Protein AF-A0A967YKE0-F1 (afdb_monomer_lite)

Radius of gyration: 14.65 Å; chains: 1; bounding box: 33×32×42 Å

Foldseek 3Di:
DPDDDDDDDVPAAADEWEKEWDPPDDDPPVQLPDFDKIKMKTDFDPVDQPVQWPQQFKWKDWPQAPDTWRWDDDKDWADPPPDPHIMIITITGGHSDPRPPPTFKMKMWGAGNVGHIYIYMYTDDPPD

Structure (mmCIF, N/CA/C/O backbone):
data_AF-A0A967YKE0-F1
#
_entry.id   AF-A0A967YKE0-F1
#
loop_
_atom_site.group_PDB
_atom_site.id
_atom_site.type_symbol
_atom_site.label_atom_id
_atom_site.label_alt_id
_atom_site.label_comp_id
_atom_site.label_asym_id
_atom_site.label_entity_id
_atom_site.label_seq_id
_atom_site.pdbx_PDB_ins_code
_atom_site.Cartn_x
_atom_site.Cartn_y
_atom_site.Cartn_z
_atom_site.occupancy
_atom_site.B_iso_or_equiv
_atom_site.auth_seq_id
_atom_site.auth_comp_id
_atom_site.auth_asym_id
_atom_site.auth_atom_id
_atom_site.pdbx_PDB_model_num
ATOM 1 N N . LEU A 1 1 ? 18.971 1.627 6.854 1.00 49.00 1 LEU A N 1
ATOM 2 C CA . LEU A 1 1 ? 17.858 2.600 6.858 1.00 49.00 1 LEU A CA 1
ATOM 3 C C . LEU A 1 1 ? 17.794 3.202 8.257 1.00 49.00 1 LEU A C 1
ATOM 5 O O . LEU A 1 1 ? 17.029 2.728 9.081 1.00 49.00 1 LEU A O 1
ATOM 9 N N . GLU A 1 2 ? 18.670 4.158 8.567 1.00 40.09 2 GLU A N 1
ATOM 10 C CA . GLU A 1 2 ? 18.538 4.954 9.795 1.00 40.09 2 GLU A CA 1
ATOM 11 C C . GLU A 1 2 ? 17.724 6.213 9.471 1.00 40.09 2 GLU A C 1
ATOM 13 O O . GLU A 1 2 ? 18.006 6.879 8.477 1.00 40.09 2 GLU A O 1
ATOM 18 N N . GLY A 1 3 ? 16.721 6.523 10.300 1.00 55.09 3 GLY A N 1
ATOM 19 C CA . GLY A 1 3 ? 16.153 7.873 10.397 1.00 55.09 3 GLY A CA 1
ATOM 20 C C . GLY A 1 3 ? 15.044 8.277 9.416 1.00 55.09 3 GLY A C 1
ATOM 21 O O . GLY A 1 3 ? 14.983 9.451 9.064 1.00 55.09 3 GLY A O 1
ATOM 22 N N . ILE A 1 4 ? 14.151 7.376 8.982 1.00 58.25 4 ILE A N 1
ATOM 23 C CA . ILE A 1 4 ? 12.888 7.814 8.352 1.00 58.25 4 ILE A CA 1
ATOM 24 C C . ILE A 1 4 ? 11.855 8.030 9.460 1.00 58.25 4 ILE A C 1
ATOM 26 O O . ILE A 1 4 ? 11.318 7.072 10.017 1.00 58.25 4 ILE A O 1
ATOM 30 N N . GLU A 1 5 ? 11.603 9.293 9.797 1.00 60.09 5 GLU A N 1
ATOM 31 C CA . GLU A 1 5 ? 10.554 9.673 10.740 1.00 60.09 5 GLU A CA 1
ATOM 32 C C . GLU A 1 5 ? 9.194 9.733 10.040 1.00 60.09 5 GLU A C 1
ATOM 34 O O . GLU A 1 5 ? 9.030 10.350 8.986 1.00 60.09 5 GLU A O 1
ATOM 39 N N . PHE A 1 6 ? 8.195 9.104 10.653 1.00 63.06 6 PHE A N 1
ATOM 40 C CA . PHE A 1 6 ? 6.814 9.152 10.196 1.00 63.06 6 PHE A CA 1
ATOM 41 C C . PHE A 1 6 ? 5.992 9.969 11.197 1.00 63.06 6 PHE A C 1
ATOM 43 O O . PHE A 1 6 ? 5.640 9.434 12.250 1.00 63.06 6 PHE A O 1
ATOM 50 N N . PRO A 1 7 ? 5.671 11.244 10.914 1.00 64.62 7 PRO A N 1
ATOM 51 C CA . PRO A 1 7 ? 4.844 12.026 11.821 1.00 64.62 7 PRO A CA 1
ATOM 52 C C . PRO A 1 7 ? 3.435 11.418 11.879 1.00 64.62 7 PRO A C 1
ATOM 54 O O . PRO A 1 7 ? 2.777 11.263 10.850 1.00 64.62 7 PRO A O 1
ATOM 57 N N . ILE A 1 8 ? 2.999 11.051 13.085 1.00 70.19 8 ILE A N 1
ATOM 58 C CA . ILE A 1 8 ? 1.630 10.624 13.403 1.00 70.19 8 ILE A CA 1
ATOM 59 C C . ILE A 1 8 ? 1.026 11.740 14.250 1.00 70.19 8 ILE A C 1
ATOM 61 O O . ILE A 1 8 ? 1.608 12.113 15.274 1.00 70.19 8 ILE A O 1
ATOM 65 N N . LEU A 1 9 ? -0.100 12.314 13.825 1.00 74.50 9 LEU A N 1
ATOM 66 C CA . LEU A 1 9 ? -0.719 13.399 14.582 1.00 74.50 9 LEU A CA 1
ATOM 67 C C . LEU A 1 9 ? -1.399 12.860 15.853 1.00 74.50 9 LEU A C 1
ATOM 69 O O . LEU A 1 9 ? -1.840 11.708 15.885 1.00 74.50 9 LEU A O 1
ATOM 73 N N . PRO A 1 10 ? -1.530 13.678 16.913 1.00 73.88 10 PRO A N 1
ATOM 74 C CA . PRO A 1 10 ? -2.279 13.289 18.103 1.00 73.88 10 PRO A CA 1
ATOM 75 C C . PRO A 1 10 ? -3.701 12.825 17.753 1.00 73.88 10 PRO A C 1
ATOM 77 O O . PRO A 1 10 ? -4.466 13.564 17.137 1.00 73.88 10 PRO A O 1
ATOM 80 N N . GLY A 1 11 ? -4.050 11.602 18.162 1.00 76.44 11 GLY A N 1
ATOM 81 C CA . GLY A 1 11 ? -5.348 10.980 17.878 1.00 76.44 11 GLY A CA 1
ATOM 82 C C . GLY A 1 11 ? -5.398 10.133 16.600 1.00 76.44 11 GLY A C 1
ATOM 83 O O . GLY A 1 11 ? -6.394 9.447 16.381 1.00 76.44 11 GLY A O 1
ATOM 84 N N . GLU A 1 12 ? -4.343 10.120 15.782 1.00 78.81 12 GLU A N 1
ATOM 85 C CA . GLU A 1 12 ? -4.247 9.210 14.639 1.00 78.81 12 GLU A CA 1
ATOM 86 C C . GLU A 1 12 ? -3.729 7.832 15.067 1.00 78.81 12 GLU A C 1
ATOM 88 O O . GLU A 1 12 ? -2.785 7.704 15.846 1.00 78.81 12 GLU A O 1
ATOM 93 N N . THR A 1 13 ? -4.341 6.780 14.519 1.00 83.94 13 THR A N 1
ATOM 94 C CA . THR A 1 13 ? -3.817 5.413 14.617 1.00 83.94 13 THR A CA 1
ATOM 95 C C . THR A 1 13 ? -3.068 5.092 13.332 1.00 83.94 13 THR A C 1
ATOM 97 O O . THR A 1 13 ? -3.587 5.335 12.240 1.00 83.94 13 THR A O 1
ATOM 100 N N . ALA A 1 14 ? -1.864 4.537 13.454 1.00 85.62 14 ALA A N 1
ATOM 101 C CA . ALA A 1 14 ? -1.066 4.087 12.322 1.00 85.62 14 ALA A CA 1
ATOM 102 C C . ALA A 1 14 ? -0.721 2.600 12.451 1.00 85.62 14 ALA A C 1
ATOM 104 O O . ALA A 1 14 ? -0.493 2.099 13.554 1.00 85.62 14 ALA A O 1
ATOM 105 N N . ARG A 1 15 ? -0.657 1.903 11.316 1.00 87.38 15 ARG A N 1
ATOM 106 C CA . ARG A 1 15 ? -0.186 0.521 11.203 1.00 87.38 15 ARG A CA 1
ATOM 107 C C . ARG A 1 15 ? 0.928 0.435 10.171 1.00 87.38 15 ARG A C 1
ATOM 109 O O . ARG A 1 15 ? 0.809 0.974 9.071 1.00 87.38 15 ARG A O 1
ATOM 116 N N . PHE A 1 16 ? 1.996 -0.268 10.529 1.00 89.00 16 PHE A N 1
ATOM 117 C CA . PHE A 1 16 ? 3.024 -0.652 9.572 1.00 89.00 16 PHE A CA 1
ATOM 118 C C . PHE A 1 16 ? 2.582 -1.919 8.846 1.00 89.00 16 PHE A C 1
ATOM 120 O O . PHE A 1 16 ? 2.091 -2.851 9.482 1.00 89.00 16 PHE A O 1
ATOM 127 N N . ILE A 1 17 ? 2.722 -1.922 7.526 1.00 88.81 17 ILE A N 1
ATOM 128 C CA . ILE A 1 17 ? 2.313 -3.020 6.652 1.00 88.81 17 ILE A CA 1
ATOM 129 C C . ILE A 1 17 ? 3.519 -3.567 5.898 1.00 88.81 17 ILE A C 1
ATOM 131 O O . ILE A 1 17 ? 4.454 -2.829 5.575 1.00 88.81 17 ILE A O 1
ATOM 135 N N . GLU A 1 18 ? 3.480 -4.863 5.612 1.00 88.12 18 GLU A N 1
ATOM 136 C CA . GLU A 1 18 ? 4.458 -5.495 4.741 1.00 88.12 18 GLU A CA 1
ATOM 137 C C . GLU A 1 18 ? 4.059 -5.271 3.282 1.00 88.12 18 GLU A C 1
ATOM 139 O O . GLU A 1 18 ? 2.886 -5.353 2.905 1.00 88.12 18 GLU A O 1
ATOM 144 N N . MET A 1 19 ? 5.044 -4.945 2.456 1.00 85.38 19 MET A N 1
ATOM 145 C CA . MET A 1 19 ? 4.841 -4.713 1.036 1.00 85.38 19 MET A CA 1
ATOM 146 C C . MET A 1 19 ? 6.081 -5.110 0.252 1.00 85.38 19 MET A C 1
ATOM 148 O O . MET A 1 19 ? 7.194 -5.082 0.777 1.00 85.38 19 MET A O 1
ATOM 152 N N . ASN A 1 20 ? 5.888 -5.403 -1.027 1.00 83.56 20 ASN A N 1
ATOM 153 C CA . ASN A 1 20 ? 6.979 -5.611 -1.960 1.00 83.56 20 ASN A CA 1
ATOM 154 C C . ASN A 1 20 ? 6.709 -4.881 -3.273 1.00 83.56 20 ASN A C 1
ATOM 156 O O . ASN A 1 20 ? 5.585 -4.862 -3.775 1.00 83.56 20 ASN A O 1
ATOM 160 N N . ILE A 1 21 ? 7.746 -4.300 -3.860 1.00 75.94 21 ILE A N 1
ATOM 161 C CA . ILE A 1 21 ? 7.664 -3.759 -5.215 1.00 75.94 21 ILE A CA 1
ATOM 162 C C . ILE A 1 21 ? 7.906 -4.923 -6.168 1.00 75.94 21 ILE A C 1
ATOM 164 O O . ILE A 1 21 ? 8.968 -5.535 -6.148 1.00 75.94 21 ILE A O 1
ATOM 168 N N . ILE A 1 22 ? 6.915 -5.238 -6.997 1.00 71.38 22 ILE A N 1
ATOM 169 C CA . ILE A 1 22 ? 7.015 -6.295 -8.000 1.00 71.38 22 ILE A CA 1
ATOM 170 C C . ILE A 1 22 ? 7.581 -5.663 -9.277 1.00 71.38 22 ILE A C 1
ATOM 172 O O . ILE A 1 22 ? 6.887 -4.853 -9.903 1.00 71.38 22 ILE A O 1
ATOM 176 N N . PRO A 1 23 ? 8.804 -6.025 -9.712 1.00 57.41 23 PRO A N 1
ATOM 177 C CA . PRO A 1 23 ? 9.288 -5.635 -11.028 1.00 57.41 23 PRO A CA 1
ATOM 178 C C . PRO A 1 23 ? 8.335 -6.200 -12.081 1.00 57.41 23 PRO A C 1
ATOM 180 O O . PRO A 1 23 ? 7.947 -7.368 -12.007 1.00 57.41 23 PRO A O 1
ATOM 183 N N . SER A 1 24 ? 7.952 -5.400 -13.071 1.00 48.97 24 SER A N 1
ATOM 184 C CA . SER A 1 24 ? 7.100 -5.834 -14.181 1.00 48.97 24 SER A CA 1
ATOM 185 C C . SER A 1 24 ? 7.859 -6.757 -15.156 1.00 48.97 24 SER A C 1
ATOM 187 O O . SER A 1 24 ? 8.026 -6.446 -16.325 1.00 48.97 24 SER A O 1
ATOM 189 N N . GLY A 1 25 ? 8.321 -7.921 -14.682 1.00 38.97 25 GLY A N 1
ATOM 190 C CA . GLY A 1 25 ? 8.989 -8.966 -15.467 1.00 38.97 25 GLY A CA 1
ATOM 191 C C . GLY A 1 25 ? 10.503 -9.086 -15.236 1.00 38.97 25 GLY A C 1
ATOM 192 O O . GLY A 1 25 ? 11.183 -8.129 -14.873 1.00 38.97 25 GLY A O 1
ATOM 193 N N . LEU A 1 26 ? 11.046 -10.292 -15.453 1.00 33.66 26 LEU A N 1
ATOM 194 C CA . LEU A 1 26 ? 12.492 -10.503 -15.591 1.00 33.66 26 LEU A CA 1
ATOM 195 C C . LEU A 1 26 ? 12.980 -9.690 -16.803 1.00 33.66 26 LEU A C 1
ATOM 197 O O . LEU A 1 26 ? 12.460 -9.876 -17.899 1.00 33.66 26 LEU A O 1
ATOM 201 N N . ASN A 1 27 ? 13.984 -8.830 -16.616 1.00 35.69 27 ASN A N 1
ATOM 202 C CA . ASN A 1 27 ? 14.538 -7.901 -17.617 1.00 35.69 27 ASN A CA 1
ATOM 203 C C . ASN A 1 27 ? 13.714 -6.636 -17.908 1.00 35.69 27 ASN A C 1
ATOM 2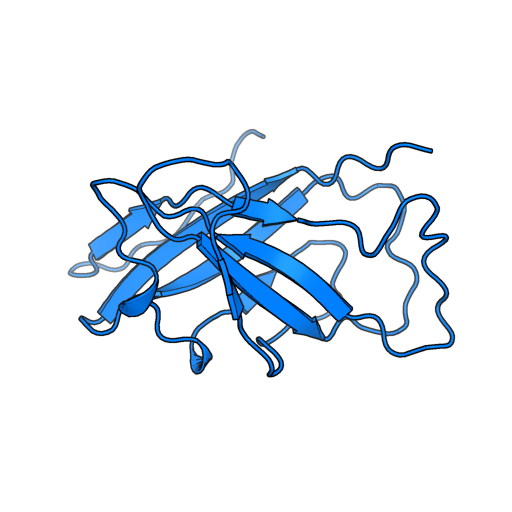05 O O . ASN A 1 27 ? 13.618 -6.206 -19.060 1.00 35.69 27 ASN A O 1
ATOM 209 N N . VAL A 1 28 ? 13.184 -5.965 -16.881 1.00 39.53 28 VAL A N 1
ATOM 210 C CA . VAL A 1 28 ? 12.798 -4.555 -17.043 1.00 39.53 28 VAL A CA 1
ATOM 211 C C . VAL A 1 28 ? 14.066 -3.704 -17.095 1.00 39.53 28 VAL A C 1
ATOM 213 O O . VAL A 1 28 ? 14.495 -3.109 -16.111 1.00 39.53 28 VAL A O 1
ATOM 216 N N . VAL A 1 29 ? 14.652 -3.592 -18.288 1.00 37.00 29 VAL A N 1
ATOM 217 C CA . VAL A 1 29 ? 15.244 -2.309 -18.669 1.00 37.00 29 VAL A CA 1
ATOM 218 C C . VAL A 1 29 ? 14.082 -1.327 -18.595 1.00 37.00 29 VAL A C 1
ATOM 220 O O . VAL A 1 29 ? 13.151 -1.426 -19.394 1.00 37.00 29 VAL A O 1
ATOM 223 N N . LEU A 1 30 ? 14.084 -0.452 -17.589 1.00 42.88 30 LEU A N 1
ATOM 224 C CA . LEU A 1 30 ? 13.082 0.599 -17.419 1.00 42.88 30 LEU A CA 1
ATOM 225 C C . LEU A 1 30 ? 13.055 1.430 -18.702 1.00 42.88 30 LEU A C 1
ATOM 227 O O . LEU A 1 30 ? 13.915 2.281 -18.915 1.00 42.88 30 LEU A O 1
ATOM 231 N N . ASN A 1 31 ? 12.126 1.114 -19.600 1.00 36.91 31 ASN A N 1
ATOM 232 C CA . ASN A 1 31 ? 12.043 1.736 -20.907 1.00 36.91 31 ASN A CA 1
ATOM 233 C C . ASN A 1 31 ? 11.281 3.062 -20.746 1.00 36.91 31 ASN A C 1
ATOM 235 O O . ASN A 1 31 ? 10.074 3.036 -20.508 1.00 36.91 31 ASN A O 1
ATOM 239 N N . PRO A 1 32 ? 11.938 4.227 -20.886 1.00 41.72 32 PRO A N 1
ATOM 240 C CA . PRO A 1 32 ? 11.326 5.531 -20.616 1.00 41.72 32 PRO A CA 1
ATOM 241 C C . PRO A 1 32 ? 10.234 5.938 -21.628 1.00 41.72 32 PRO A C 1
ATOM 243 O O . PRO A 1 32 ? 9.648 7.016 -21.508 1.00 41.72 32 PRO A O 1
ATOM 246 N N . ILE A 1 33 ? 9.961 5.115 -22.649 1.00 39.69 33 ILE A N 1
ATOM 247 C CA . ILE A 1 33 ? 9.102 5.462 -23.791 1.00 39.69 33 ILE A CA 1
ATOM 248 C C . ILE A 1 33 ? 7.628 5.075 -23.557 1.00 39.69 33 ILE A C 1
ATOM 250 O O . ILE A 1 33 ? 6.728 5.784 -24.013 1.00 39.69 33 ILE A O 1
ATOM 254 N N . THR A 1 34 ? 7.353 4.018 -22.793 1.00 42.28 34 THR A N 1
ATOM 255 C CA . THR A 1 34 ? 5.995 3.609 -22.394 1.00 42.28 34 THR A CA 1
ATOM 256 C C . THR A 1 34 ? 5.745 4.081 -20.968 1.00 42.28 34 THR A C 1
ATOM 258 O O . THR A 1 34 ? 6.605 3.871 -20.121 1.00 42.28 34 THR A O 1
ATOM 261 N N . GLY A 1 35 ? 4.619 4.756 -20.697 1.00 52.66 35 GLY A N 1
ATOM 262 C CA . GLY A 1 35 ? 4.274 5.208 -19.340 1.00 52.66 35 GLY A CA 1
ATOM 263 C C . GLY A 1 35 ? 4.524 4.087 -18.333 1.00 52.66 35 GLY A C 1
ATOM 264 O O . GLY A 1 35 ? 4.025 2.980 -18.517 1.00 52.66 35 GLY A O 1
ATOM 265 N N . MET A 1 36 ? 5.407 4.333 -17.368 1.00 63.31 36 MET A N 1
ATOM 266 C CA . MET A 1 36 ? 5.881 3.280 -16.479 1.00 63.31 36 MET A CA 1
ATOM 267 C C . MET A 1 36 ? 4.834 3.096 -15.387 1.00 63.31 36 MET A C 1
ATOM 269 O O . MET A 1 36 ? 4.512 4.066 -14.712 1.00 63.31 36 MET A O 1
ATOM 273 N N . SER A 1 37 ? 4.297 1.893 -15.202 1.00 68.62 37 SER A N 1
ATOM 274 C CA . SER A 1 37 ? 3.578 1.548 -13.977 1.00 68.62 37 SER A CA 1
ATOM 275 C C . SER A 1 37 ? 4.501 0.761 -13.047 1.00 68.62 37 SER A C 1
ATOM 277 O O . SER A 1 37 ? 5.304 -0.066 -13.485 1.00 68.62 37 SER A O 1
ATOM 279 N N . VAL A 1 38 ? 4.432 1.058 -11.752 1.00 74.62 38 VAL A N 1
ATOM 280 C CA . VAL A 1 38 ? 5.111 0.308 -10.693 1.00 74.62 38 VAL A CA 1
ATOM 281 C C . VAL A 1 38 ? 4.065 -0.554 -10.012 1.00 74.62 38 VAL A C 1
ATOM 283 O O . VAL A 1 38 ? 3.115 -0.033 -9.434 1.00 74.62 38 VAL A O 1
ATOM 286 N N . SER A 1 39 ? 4.233 -1.871 -10.081 1.00 79.38 39 SER A N 1
ATOM 287 C CA . SER A 1 39 ? 3.360 -2.799 -9.371 1.00 79.38 39 SER A CA 1
ATOM 288 C C . SER A 1 39 ? 3.862 -2.982 -7.941 1.00 79.38 39 SER A C 1
ATOM 290 O O . SER A 1 39 ? 5.038 -3.254 -7.713 1.00 79.38 39 SER A O 1
ATOM 292 N N . VAL A 1 40 ? 2.961 -2.889 -6.972 1.00 82.81 40 VAL A N 1
ATOM 293 C CA . VAL A 1 40 ? 3.240 -3.098 -5.550 1.00 82.81 40 VAL A CA 1
ATOM 294 C C . VAL A 1 40 ? 2.299 -4.167 -5.013 1.00 82.81 40 VAL A C 1
ATOM 296 O O . VAL A 1 40 ? 1.093 -4.099 -5.236 1.00 82.81 40 VAL A O 1
ATOM 299 N N . ALA A 1 41 ? 2.859 -5.145 -4.313 1.00 88.50 41 ALA A N 1
ATOM 300 C CA . ALA A 1 41 ? 2.135 -6.071 -3.459 1.00 88.50 41 ALA A CA 1
ATOM 301 C C . ALA A 1 41 ? 2.054 -5.506 -2.043 1.00 88.50 41 ALA A C 1
ATOM 303 O O . ALA A 1 41 ? 3.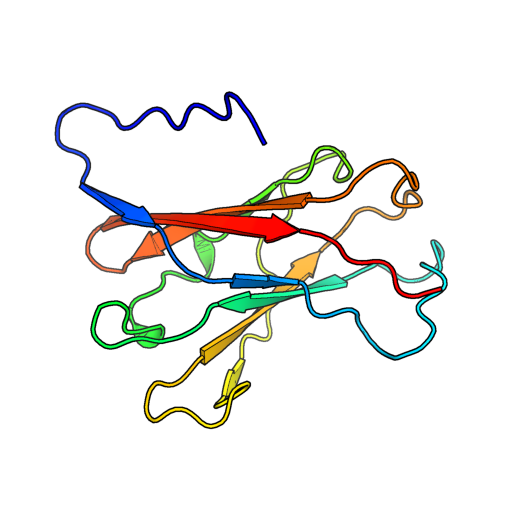074 -5.104 -1.487 1.00 88.50 41 ALA A O 1
ATOM 304 N N . ILE A 1 42 ? 0.863 -5.502 -1.461 1.00 91.44 42 ILE A N 1
ATOM 305 C CA . ILE A 1 42 ? 0.617 -5.270 -0.040 1.00 91.44 42 ILE A CA 1
ATOM 306 C C . ILE A 1 42 ? 0.159 -6.604 0.529 1.00 91.44 42 ILE A C 1
ATOM 308 O O . ILE A 1 42 ? -0.870 -7.119 0.085 1.00 91.44 42 ILE A O 1
ATOM 312 N N . PHE A 1 43 ? 0.921 -7.159 1.468 1.00 90.69 43 PHE A N 1
ATOM 313 C CA . PHE A 1 43 ? 0.644 -8.502 1.961 1.00 90.69 43 PHE A CA 1
ATOM 314 C C . PHE A 1 43 ? -0.446 -8.491 3.025 1.00 90.69 43 PHE A C 1
ATOM 316 O O . PHE A 1 43 ? -0.399 -7.697 3.973 1.00 90.69 43 PHE A O 1
ATOM 323 N N . GLY A 1 44 ? -1.431 -9.368 2.858 1.00 91.69 44 GLY A N 1
ATOM 324 C CA . GLY A 1 44 ? -2.435 -9.623 3.879 1.00 91.69 44 GLY A CA 1
ATOM 325 C C . GLY A 1 44 ? -1.809 -10.245 5.120 1.00 91.69 44 GLY A C 1
ATOM 326 O O . GLY A 1 44 ? -0.729 -10.823 5.087 1.00 91.69 44 GLY A O 1
ATOM 327 N N . SER A 1 45 ? -2.475 -10.114 6.265 1.00 92.94 45 SER A N 1
ATOM 328 C CA . SER A 1 45 ? -2.056 -10.830 7.472 1.00 92.94 45 SER A CA 1
ATOM 329 C C . SER A 1 45 ? -3.209 -10.986 8.455 1.00 92.94 45 SER A C 1
ATOM 331 O O . SER A 1 45 ? -4.267 -10.372 8.307 1.00 92.94 45 SER A O 1
ATOM 333 N N . ALA A 1 46 ? -2.964 -11.702 9.555 1.00 92.06 46 ALA A N 1
ATOM 334 C CA . ALA A 1 46 ? -3.865 -11.744 10.711 1.00 92.06 46 ALA A CA 1
ATOM 335 C C . ALA A 1 46 ? -4.242 -10.351 11.262 1.00 92.06 46 ALA A C 1
ATOM 337 O O . ALA A 1 46 ? -5.201 -10.221 12.023 1.00 92.06 46 ALA A O 1
ATOM 338 N N . HIS A 1 47 ? -3.476 -9.311 10.918 1.00 89.88 47 HIS A N 1
ATOM 339 C CA . HIS A 1 47 ? -3.636 -7.948 11.421 1.00 89.88 47 HIS A CA 1
ATOM 340 C C . HIS A 1 47 ? -3.969 -6.923 10.325 1.00 89.88 47 HIS A C 1
ATOM 342 O O . HIS A 1 47 ? -4.185 -5.744 10.638 1.00 89.88 47 HIS A O 1
ATOM 348 N N . LEU A 1 48 ? -4.041 -7.361 9.063 1.00 93.12 48 LEU A N 1
ATOM 349 C CA . LEU A 1 48 ? -4.378 -6.538 7.908 1.00 93.12 48 LEU A CA 1
ATOM 350 C C . LEU A 1 48 ? -5.288 -7.316 6.951 1.00 93.12 48 LEU A C 1
ATOM 352 O O . LEU A 1 48 ? -4.831 -8.182 6.210 1.00 93.12 48 LEU A O 1
ATOM 356 N N . ASP A 1 49 ? -6.566 -6.944 6.932 1.00 93.75 49 ASP A N 1
ATOM 357 C CA . ASP A 1 49 ? -7.479 -7.306 5.850 1.00 93.75 49 ASP A CA 1
ATOM 358 C C . ASP A 1 49 ? -7.325 -6.283 4.719 1.00 93.75 49 ASP A C 1
ATOM 360 O O . ASP A 1 49 ? -7.718 -5.120 4.858 1.00 93.75 49 ASP A O 1
ATOM 364 N N . VAL A 1 50 ? -6.743 -6.709 3.597 1.00 91.56 50 VAL A N 1
ATOM 365 C CA . VAL A 1 50 ? -6.476 -5.827 2.454 1.00 91.56 50 VAL A CA 1
ATOM 366 C C . VAL A 1 50 ? -7.750 -5.278 1.805 1.00 91.56 50 VAL A C 1
ATOM 368 O O . VAL A 1 50 ? -7.694 -4.238 1.152 1.00 91.56 50 VAL A O 1
ATOM 371 N N . ASN A 1 51 ? -8.913 -5.902 2.036 1.00 93.31 51 ASN A N 1
ATOM 372 C CA . ASN A 1 51 ? -10.205 -5.384 1.572 1.00 93.31 51 ASN A CA 1
ATOM 373 C C . ASN A 1 51 ? -10.607 -4.085 2.279 1.00 93.31 51 ASN A C 1
ATOM 375 O O . ASN A 1 51 ? -11.433 -3.333 1.765 1.00 93.31 51 ASN A O 1
ATOM 379 N N . GLN A 1 52 ? -10.035 -3.809 3.453 1.00 94.69 52 GLN A N 1
ATOM 380 C CA . GLN A 1 52 ? -10.287 -2.567 4.176 1.00 94.69 52 GLN A CA 1
ATOM 381 C C . GLN A 1 52 ? -9.446 -1.408 3.649 1.00 94.69 52 GLN A C 1
ATOM 383 O O . GLN A 1 52 ? -9.646 -0.282 4.088 1.00 94.69 52 GLN A O 1
ATOM 388 N N . ILE A 1 53 ? -8.496 -1.634 2.741 1.00 92.31 53 ILE A N 1
ATOM 389 C CA . ILE A 1 53 ? -7.641 -0.565 2.228 1.00 92.31 53 ILE A CA 1
ATOM 390 C C . ILE A 1 53 ? -8.457 0.341 1.303 1.00 92.31 53 ILE A C 1
ATOM 392 O O . ILE A 1 53 ? -9.019 -0.095 0.300 1.00 92.31 53 ILE A O 1
ATOM 396 N N . ASN A 1 54 ? -8.472 1.639 1.603 1.00 91.88 54 ASN A N 1
ATOM 397 C CA . ASN A 1 54 ? -9.006 2.639 0.693 1.00 91.88 54 ASN A CA 1
ATOM 398 C C . ASN A 1 54 ? -7.994 2.880 -0.437 1.00 91.88 54 ASN A C 1
ATOM 400 O O . ASN A 1 54 ? -7.010 3.601 -0.259 1.00 91.88 54 ASN A O 1
ATOM 404 N N . ILE A 1 55 ? -8.245 2.287 -1.602 1.00 88.25 55 ILE A N 1
ATOM 405 C CA . ILE A 1 55 ? -7.339 2.323 -2.758 1.00 88.25 55 ILE A CA 1
ATOM 406 C C . ILE A 1 55 ? -7.024 3.751 -3.213 1.00 88.25 55 ILE A C 1
ATOM 408 O O . ILE A 1 55 ? -5.874 4.039 -3.545 1.00 88.25 55 ILE A O 1
ATOM 412 N N . ASP A 1 56 ? -8.001 4.658 -3.162 1.00 87.75 56 ASP A N 1
ATOM 413 C CA . ASP A 1 56 ? -7.839 6.053 -3.599 1.00 87.75 56 ASP A CA 1
ATOM 414 C C . ASP A 1 56 ? -6.939 6.866 -2.657 1.00 87.75 56 ASP A C 1
ATOM 416 O O . ASP A 1 56 ? -6.449 7.941 -3.014 1.00 87.75 56 ASP A O 1
ATOM 420 N N . SER A 1 57 ? -6.712 6.358 -1.443 1.00 89.12 57 SER A N 1
ATOM 421 C CA . SER A 1 57 ? -5.797 6.960 -0.473 1.00 89.12 57 SER A CA 1
ATOM 422 C C . SER A 1 57 ? -4.342 6.523 -0.654 1.00 89.12 57 SER A C 1
ATOM 424 O O . SER A 1 57 ? -3.464 7.106 -0.017 1.00 89.12 57 SER A O 1
ATOM 426 N N . LEU A 1 58 ? -4.082 5.505 -1.485 1.00 88.94 58 LEU A N 1
ATOM 427 C CA . LEU A 1 58 ? -2.749 4.938 -1.655 1.00 88.94 58 LEU A CA 1
ATOM 428 C C . LEU A 1 58 ? -1.828 5.877 -2.433 1.00 88.94 58 LEU A C 1
ATOM 430 O O . LEU A 1 58 ? -2.138 6.344 -3.532 1.00 88.94 58 LEU A O 1
ATOM 434 N N . LEU A 1 59 ? -0.654 6.094 -1.856 1.00 87.06 59 LEU A N 1
ATOM 435 C CA . LEU A 1 59 ? 0.379 6.990 -2.337 1.00 87.06 59 LEU A CA 1
ATOM 436 C C . LEU A 1 59 ? 1.730 6.290 -2.238 1.00 87.06 59 LEU A C 1
ATOM 438 O O . LEU A 1 59 ? 2.175 5.949 -1.142 1.00 87.06 59 LEU A O 1
ATOM 442 N N . LEU A 1 60 ? 2.383 6.090 -3.381 1.00 83.25 60 LEU A N 1
ATOM 443 C CA . LEU A 1 60 ? 3.738 5.558 -3.437 1.00 83.25 60 LEU A CA 1
ATOM 444 C C . LEU A 1 60 ? 4.733 6.710 -3.570 1.00 83.25 60 LEU A C 1
ATOM 446 O O . LEU A 1 60 ? 4.709 7.487 -4.529 1.00 83.25 60 LEU A O 1
ATOM 450 N N . GLU A 1 61 ? 5.621 6.808 -2.596 1.00 80.31 61 GLU A N 1
ATOM 451 C CA . GLU A 1 61 ? 6.697 7.780 -2.525 1.00 80.31 61 GLU A CA 1
ATOM 452 C C . GLU A 1 61 ? 8.025 7.058 -2.698 1.00 80.31 61 GLU A C 1
ATOM 454 O O . GLU A 1 61 ? 8.298 6.029 -2.090 1.00 80.31 61 GLU A O 1
ATOM 459 N N . SER A 1 62 ? 8.895 7.606 -3.526 1.00 71.19 62 SER A N 1
ATOM 460 C CA . SER A 1 62 ? 10.279 7.166 -3.592 1.00 71.19 62 SER A CA 1
ATOM 461 C C . SER A 1 62 ? 11.118 8.384 -3.930 1.00 71.19 62 SER A C 1
ATOM 463 O O . SER A 1 62 ? 10.662 9.209 -4.724 1.00 71.19 62 SER A O 1
ATOM 465 N N . PRO A 1 63 ? 12.349 8.497 -3.408 1.00 61.97 63 PRO A N 1
ATOM 466 C CA . PRO A 1 63 ? 13.278 9.531 -3.855 1.00 61.97 63 PRO A CA 1
ATOM 467 C C . PRO A 1 63 ? 13.511 9.507 -5.383 1.00 61.97 63 PRO A C 1
ATOM 469 O O . PRO A 1 63 ? 13.869 10.526 -5.970 1.00 61.97 63 PRO A O 1
ATOM 472 N N . ALA A 1 64 ? 13.242 8.366 -6.035 1.00 54.31 64 ALA A N 1
ATOM 473 C CA . ALA A 1 64 ? 13.273 8.185 -7.486 1.00 54.31 64 ALA A CA 1
ATOM 474 C C . ALA A 1 64 ? 12.081 8.789 -8.233 1.00 54.31 64 ALA A C 1
ATOM 476 O O . ALA A 1 64 ? 12.170 9.136 -9.415 1.00 54.31 64 ALA A O 1
ATOM 477 N N . LEU A 1 6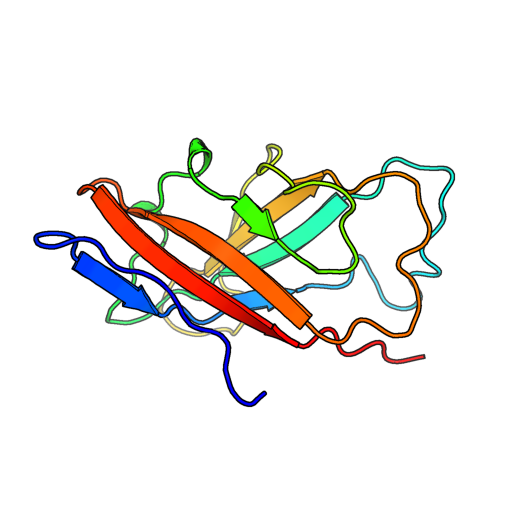5 ? 10.938 8.880 -7.560 1.00 58.00 65 LEU A N 1
ATOM 478 C CA . LEU A 1 65 ? 9.711 9.387 -8.132 1.00 58.00 65 LEU A CA 1
ATOM 479 C C . LEU A 1 65 ? 9.702 10.906 -7.943 1.00 58.00 65 LEU A C 1
ATOM 481 O O . LEU A 1 65 ? 9.539 11.414 -6.841 1.00 58.00 65 LEU A O 1
ATOM 485 N N . LYS A 1 66 ? 9.821 11.665 -9.042 1.00 49.78 66 LYS A N 1
ATOM 486 C CA . LYS A 1 66 ? 9.710 13.144 -9.024 1.00 49.78 66 LYS A CA 1
ATOM 487 C C . LYS A 1 66 ? 8.392 13.658 -8.413 1.00 49.78 66 LYS A C 1
ATOM 489 O O . LYS A 1 66 ? 8.278 14.848 -8.129 1.00 49.78 66 LYS A O 1
ATOM 494 N N . ARG A 1 67 ? 7.386 12.787 -8.277 1.00 54.47 67 ARG A N 1
ATOM 495 C CA . ARG A 1 67 ? 6.081 13.025 -7.650 1.00 54.47 67 ARG A CA 1
ATOM 496 C C . ARG A 1 67 ? 5.576 11.735 -7.023 1.00 54.47 67 ARG A C 1
ATOM 498 O O . ARG A 1 67 ? 5.791 10.675 -7.602 1.00 54.47 67 ARG A O 1
ATOM 505 N N . THR A 1 68 ? 4.839 11.851 -5.924 1.00 57.88 68 THR A N 1
ATOM 506 C CA . THR A 1 68 ? 4.038 10.760 -5.371 1.00 57.88 68 THR A CA 1
ATOM 507 C C . THR A 1 68 ? 3.141 10.169 -6.454 1.00 57.88 68 THR A C 1
ATOM 509 O O . THR A 1 68 ? 2.388 10.902 -7.104 1.00 57.88 68 THR A O 1
ATOM 512 N N . ALA A 1 69 ? 3.237 8.860 -6.659 1.00 60.62 69 ALA A N 1
ATOM 513 C CA . ALA A 1 69 ? 2.380 8.157 -7.594 1.00 60.62 69 ALA A CA 1
ATOM 514 C C . ALA A 1 69 ? 1.073 7.792 -6.888 1.00 60.62 69 ALA A C 1
ATOM 516 O O . ALA A 1 69 ? 1.088 7.241 -5.785 1.00 60.62 69 ALA A O 1
ATOM 517 N N . LYS A 1 70 ? -0.058 8.123 -7.516 1.00 65.81 70 LYS A N 1
ATOM 518 C CA . LYS A 1 70 ? -1.365 7.618 -7.090 1.00 65.81 70 LYS A CA 1
ATOM 519 C C . LYS A 1 70 ? -1.556 6.212 -7.638 1.00 65.81 70 LYS A C 1
ATOM 521 O O . LYS A 1 70 ? -1.013 5.885 -8.696 1.00 65.81 70 LYS A O 1
ATOM 526 N N . SER A 1 71 ? -2.330 5.407 -6.924 1.00 67.06 71 SER A N 1
ATOM 527 C CA . SER A 1 71 ? -2.797 4.133 -7.454 1.00 67.06 71 SER A CA 1
ATOM 528 C C . SER A 1 71 ? -3.554 4.362 -8.772 1.00 67.06 71 SER A C 1
ATOM 530 O O . SER A 1 71 ? -4.373 5.274 -8.905 1.00 67.06 71 SER A O 1
ATOM 532 N N . SER A 1 72 ? -3.244 3.547 -9.773 1.00 62.06 72 SER A N 1
ATOM 533 C CA . SER A 1 72 ? -3.983 3.425 -11.024 1.00 62.06 72 SER A CA 1
ATOM 534 C C . SER A 1 72 ? -4.772 2.123 -10.990 1.00 62.06 72 SER A C 1
ATOM 536 O O . SER A 1 72 ? -4.242 1.078 -10.614 1.00 62.06 72 SER A O 1
ATOM 538 N N . GLN A 1 73 ? -6.038 2.165 -11.396 1.00 60.06 73 GLN A N 1
ATOM 539 C CA . GLN A 1 73 ? -6.795 0.940 -11.647 1.00 60.06 73 GLN A CA 1
ATOM 540 C C . GLN A 1 73 ? -6.201 0.216 -12.871 1.00 60.06 73 GLN A C 1
ATOM 542 O O . GLN A 1 73 ? -5.832 0.890 -13.836 1.00 60.06 73 GLN A O 1
ATOM 547 N N . PRO A 1 74 ? -6.127 -1.129 -12.870 1.00 62.47 74 PRO A N 1
ATOM 548 C CA . PRO A 1 74 ? -6.815 -2.054 -11.963 1.00 62.47 74 PRO A CA 1
ATOM 549 C C . PRO A 1 74 ? -6.020 -2.462 -10.707 1.00 62.47 74 PRO A C 1
ATOM 551 O O . PRO A 1 74 ? -4.799 -2.582 -10.718 1.00 62.47 74 PRO A O 1
ATOM 554 N N . VAL A 1 75 ? -6.758 -2.756 -9.634 1.00 72.06 75 VAL A N 1
ATOM 555 C CA . VAL A 1 75 ? -6.278 -3.413 -8.405 1.00 72.06 75 VAL A CA 1
ATOM 556 C C . VAL A 1 75 ? -6.727 -4.868 -8.416 1.00 72.06 75 VAL A C 1
ATOM 558 O O . VAL A 1 75 ? -7.846 -5.154 -8.837 1.00 72.06 75 VAL A O 1
ATOM 561 N N . THR A 1 76 ? -5.877 -5.787 -7.961 1.00 85.50 76 THR A N 1
ATOM 562 C CA . THR A 1 76 ? -6.198 -7.223 -7.917 1.00 85.50 76 THR A CA 1
ATOM 563 C C . THR A 1 76 ? -5.957 -7.779 -6.524 1.00 85.50 76 THR A C 1
ATOM 565 O O . THR A 1 76 ? -4.899 -7.546 -5.947 1.00 85.50 76 THR A O 1
ATOM 568 N N . ILE A 1 77 ? -6.926 -8.533 -6.008 1.00 86.25 77 ILE A N 1
ATOM 569 C CA . ILE A 1 77 ? -6.762 -9.332 -4.793 1.00 86.25 77 ILE A CA 1
ATOM 570 C C . ILE A 1 77 ? -6.324 -10.739 -5.206 1.00 86.25 77 ILE A C 1
ATOM 572 O O . ILE A 1 77 ? -6.959 -11.356 -6.063 1.00 86.25 77 ILE A O 1
ATOM 576 N N . CYS A 1 78 ? -5.229 -11.230 -4.635 1.00 83.75 78 CYS A N 1
ATOM 577 C CA . CYS A 1 78 ? -4.620 -12.514 -4.989 1.00 83.75 78 CYS A CA 1
ATOM 578 C C . CYS A 1 78 ? -3.752 -13.046 -3.843 1.00 83.75 78 CYS A C 1
ATOM 580 O O . CYS A 1 78 ? -3.362 -12.274 -2.983 1.00 83.75 78 CYS A O 1
ATOM 582 N N . HIS A 1 79 ? -3.409 -14.333 -3.854 1.00 85.44 79 HIS A N 1
ATOM 583 C CA . HIS A 1 79 ? -2.403 -14.894 -2.945 1.00 85.44 79 HIS A CA 1
ATOM 584 C C . HIS A 1 79 ? -1.049 -14.892 -3.664 1.00 85.44 79 HIS A C 1
ATOM 586 O O . HIS A 1 79 ? -0.858 -15.645 -4.616 1.00 85.44 79 HIS A O 1
ATOM 592 N N . ILE A 1 80 ? -0.145 -13.991 -3.281 1.00 84.12 80 ILE A N 1
ATOM 593 C CA . ILE A 1 80 ? 1.171 -13.807 -3.915 1.00 84.12 80 ILE A CA 1
ATOM 594 C C . ILE A 1 80 ? 2.216 -14.713 -3.260 1.00 84.12 80 ILE A C 1
ATOM 596 O O . ILE A 1 80 ? 3.152 -15.150 -3.929 1.00 84.12 80 ILE A O 1
ATOM 600 N N . ASN A 1 81 ? 2.064 -14.990 -1.966 1.00 81.06 81 ASN A N 1
ATOM 601 C CA . ASN A 1 81 ? 3.011 -15.756 -1.152 1.00 81.06 81 ASN A CA 1
ATOM 602 C C . ASN A 1 81 ? 2.456 -17.116 -0.663 1.00 81.06 81 ASN A C 1
ATOM 604 O O . ASN A 1 81 ? 3.071 -17.739 0.200 1.00 81.06 81 ASN A O 1
ATOM 608 N N . ASP A 1 82 ? 1.317 -1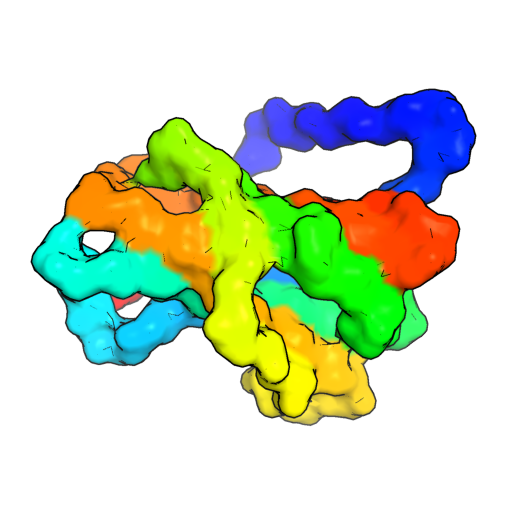7.562 -1.210 1.00 83.81 82 ASP A N 1
ATOM 609 C CA . ASP A 1 82 ? 0.605 -18.801 -0.850 1.00 83.81 82 ASP A CA 1
ATOM 610 C C . ASP A 1 82 ? 0.217 -18.928 0.642 1.00 83.81 82 ASP A C 1
ATOM 612 O O . ASP A 1 82 ? 0.025 -20.036 1.154 1.00 83.81 82 ASP A O 1
ATOM 616 N N . ASP A 1 83 ? 0.074 -17.807 1.356 1.00 88.19 83 ASP A N 1
ATOM 617 C CA . ASP A 1 83 ? -0.429 -17.783 2.730 1.00 88.19 83 ASP A CA 1
ATOM 618 C C . ASP A 1 83 ? -1.983 -17.694 2.778 1.00 88.19 83 ASP A C 1
ATOM 620 O O . ASP A 1 83 ? -2.636 -17.487 1.747 1.00 88.19 83 ASP A O 1
ATOM 624 N N . PRO A 1 84 ? -2.634 -17.932 3.939 1.00 91.00 84 PRO A N 1
ATOM 625 C CA . PRO A 1 84 ? -4.097 -17.959 4.020 1.00 91.00 84 PRO A CA 1
ATOM 626 C C . PRO A 1 84 ? -4.749 -16.567 3.955 1.00 91.00 84 PRO A C 1
ATOM 628 O O . PRO A 1 84 ? -5.979 -16.476 3.941 1.00 91.00 84 PRO A O 1
ATOM 631 N N . TYR A 1 85 ? -3.966 -15.492 3.947 1.00 92.62 85 TYR A N 1
ATOM 632 C CA . TYR A 1 85 ? -4.421 -14.115 3.874 1.00 92.62 85 TYR A CA 1
ATOM 633 C C . TYR A 1 85 ? -4.317 -13.612 2.426 1.00 92.62 85 TYR A C 1
ATOM 635 O O . TYR A 1 85 ? -3.326 -13.839 1.740 1.00 92.62 85 TYR A O 1
ATOM 643 N N . PRO A 1 86 ? -5.361 -12.955 1.901 1.00 91.31 86 PRO A N 1
ATOM 644 C CA . PRO A 1 86 ? -5.293 -12.388 0.565 1.00 91.31 86 PRO A CA 1
ATOM 645 C C . PRO A 1 86 ? -4.393 -11.147 0.546 1.00 91.31 86 PRO A C 1
ATOM 647 O O . PRO A 1 86 ? -4.485 -10.291 1.426 1.00 91.31 86 PRO A O 1
ATOM 650 N N . ASP A 1 87 ? -3.611 -11.007 -0.517 1.00 91.25 87 ASP A N 1
ATOM 651 C CA . ASP A 1 87 ? -2.773 -9.846 -0.794 1.00 91.25 87 ASP A CA 1
ATOM 652 C C . ASP A 1 87 ? -3.453 -8.899 -1.779 1.00 91.25 87 ASP A C 1
ATOM 654 O O . ASP A 1 87 ? -4.358 -9.272 -2.533 1.00 91.25 87 ASP A O 1
ATOM 658 N N . LEU A 1 88 ? -2.970 -7.661 -1.818 1.00 89.88 88 LEU A N 1
ATOM 659 C CA . LEU A 1 88 ? -3.425 -6.645 -2.753 1.00 89.88 88 LEU A CA 1
ATOM 660 C C . LEU A 1 88 ? -2.291 -6.232 -3.686 1.00 89.88 88 LEU A C 1
ATOM 662 O O . LEU A 1 88 ? -1.275 -5.689 -3.257 1.00 89.88 88 LEU A O 1
ATOM 666 N N . ARG A 1 89 ? -2.499 -6.432 -4.986 1.00 87.38 89 ARG A N 1
ATOM 667 C CA . ARG A 1 89 ? -1.633 -5.918 -6.044 1.00 87.38 89 ARG A CA 1
ATOM 668 C C . ARG A 1 89 ? -2.202 -4.615 -6.597 1.00 87.38 89 ARG A C 1
ATOM 670 O O . ARG A 1 89 ? -3.313 -4.600 -7.129 1.00 87.38 89 ARG A O 1
ATOM 677 N N . VAL A 1 90 ? -1.421 -3.54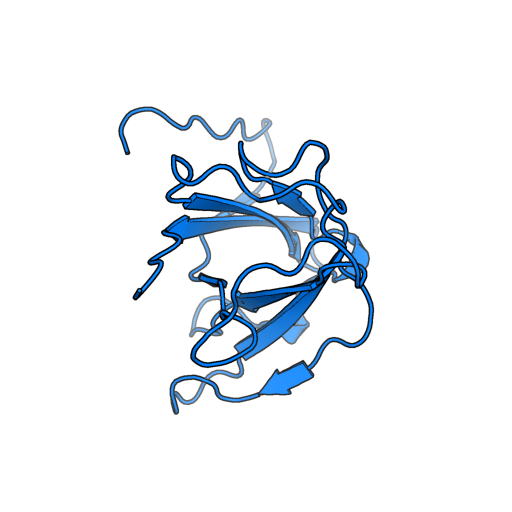5 -6.502 1.00 83.88 90 VAL A N 1
ATOM 678 C CA . VAL A 1 90 ? -1.773 -2.185 -6.933 1.00 83.88 90 VAL A CA 1
ATOM 679 C C . VAL A 1 90 ? -0.744 -1.703 -7.943 1.00 83.88 90 VAL A C 1
ATOM 681 O O . VAL A 1 90 ? 0.456 -1.846 -7.710 1.00 83.88 90 VAL A O 1
ATOM 684 N N . GLU A 1 91 ? -1.190 -1.101 -9.040 1.00 81.88 91 GLU A N 1
ATOM 685 C CA . GLU A 1 91 ? -0.290 -0.399 -9.952 1.00 81.88 91 GLU A CA 1
ATOM 686 C C . GLU A 1 91 ? -0.256 1.096 -9.638 1.00 81.88 91 GLU A C 1
ATOM 688 O O . GLU A 1 91 ? -1.265 1.687 -9.264 1.00 81.88 91 GLU A O 1
ATOM 693 N N . PHE A 1 92 ? 0.913 1.708 -9.782 1.00 78.06 92 PHE A N 1
ATOM 694 C CA . PHE A 1 92 ? 1.149 3.128 -9.555 1.00 78.06 92 PHE A CA 1
ATOM 695 C C . PHE A 1 92 ? 1.743 3.754 -10.809 1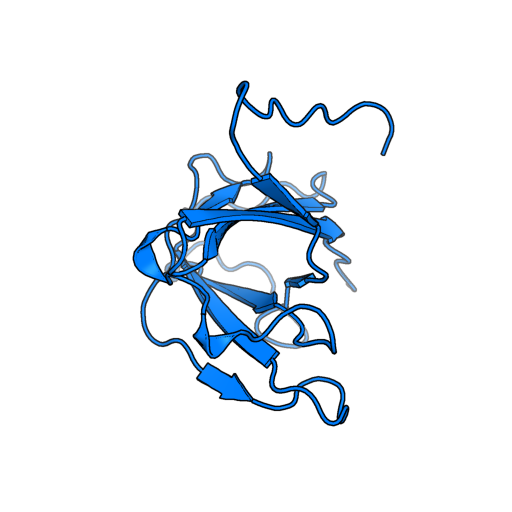.00 78.06 92 PHE A C 1
ATOM 697 O O . PHE A 1 92 ? 2.740 3.255 -11.328 1.00 78.06 92 PHE A O 1
ATOM 704 N N . GLU A 1 93 ? 1.183 4.865 -11.281 1.00 73.62 93 GLU A N 1
ATOM 705 C CA . GLU A 1 93 ? 1.734 5.570 -12.441 1.00 73.62 93 GLU A CA 1
ATOM 706 C C . GLU A 1 93 ? 3.051 6.275 -12.071 1.00 73.62 93 GLU A C 1
ATOM 708 O O . GLU A 1 93 ? 3.086 7.194 -11.251 1.00 73.62 93 GLU A O 1
ATOM 713 N N . ALA A 1 94 ? 4.151 5.860 -12.693 1.00 65.75 94 ALA A N 1
ATOM 714 C CA . ALA A 1 94 ? 5.467 6.461 -12.552 1.00 65.75 94 ALA A CA 1
ATOM 715 C C . ALA A 1 94 ? 5.787 7.413 -13.717 1.00 65.75 94 ALA A C 1
ATOM 717 O O . ALA A 1 94 ? 5.415 7.219 -14.876 1.00 65.75 94 ALA A O 1
ATOM 718 N N . ASN A 1 95 ? 6.538 8.472 -13.405 1.00 57.16 95 ASN A N 1
ATOM 719 C CA . ASN A 1 95 ? 6.988 9.436 -14.407 1.00 57.16 95 ASN A CA 1
ATOM 720 C C . ASN A 1 95 ? 7.953 8.788 -15.412 1.00 57.16 95 ASN A C 1
ATOM 722 O O . ASN A 1 95 ? 8.806 7.998 -15.032 1.00 57.16 95 ASN A O 1
ATOM 726 N N . LYS A 1 96 ? 7.919 9.245 -16.671 1.00 53.53 96 LYS A N 1
ATOM 727 C CA . LYS A 1 96 ? 8.788 8.805 -17.788 1.00 53.53 96 LYS A CA 1
ATOM 728 C C . LYS A 1 96 ? 10.292 9.115 -17.632 1.00 53.53 96 LYS A C 1
ATOM 730 O O . LYS A 1 96 ? 11.037 9.062 -18.604 1.00 53.53 96 LYS A O 1
ATOM 735 N N . SER A 1 97 ? 10.755 9.523 -16.449 1.00 50.25 97 SER A N 1
ATOM 736 C CA . SER A 1 97 ? 12.193 9.688 -16.204 1.00 50.25 97 SER A CA 1
ATOM 737 C C . SER A 1 97 ? 12.785 8.339 -15.796 1.00 50.25 97 SER A C 1
ATOM 739 O O . SER A 1 97 ? 12.154 7.657 -14.993 1.00 50.25 97 SER A O 1
ATOM 741 N N . PRO A 1 98 ? 13.975 7.963 -16.299 1.00 50.44 98 PRO A N 1
ATOM 742 C CA . PRO A 1 98 ? 14.682 6.785 -15.811 1.00 50.44 98 PRO A CA 1
ATOM 743 C C . PRO A 1 98 ? 14.770 6.848 -14.284 1.00 50.44 98 PRO A C 1
ATOM 745 O O . PRO A 1 98 ? 15.133 7.897 -13.741 1.00 50.44 98 PRO A O 1
ATOM 748 N N . LEU A 1 99 ? 14.412 5.763 -13.593 1.00 51.78 99 LEU A N 1
ATOM 749 C CA . LEU A 1 99 ? 14.722 5.655 -12.170 1.00 51.78 99 LEU A CA 1
ATOM 750 C C . LEU A 1 99 ? 16.251 5.670 -12.086 1.00 51.78 99 LEU A C 1
ATOM 752 O O . LEU A 1 99 ? 16.915 4.838 -12.702 1.00 51.78 99 LEU A O 1
ATOM 756 N N . ASN A 1 100 ? 16.816 6.676 -11.421 1.00 47.66 100 ASN A N 1
ATOM 757 C CA . ASN A 1 100 ? 18.263 6.746 -11.238 1.00 47.66 100 ASN A CA 1
ATOM 758 C C . ASN A 1 100 ? 18.688 5.512 -10.414 1.00 47.66 100 ASN A C 1
ATOM 760 O O . ASN A 1 100 ? 17.997 5.132 -9.473 1.00 47.66 100 ASN A O 1
ATOM 764 N N . SER A 1 101 ? 19.790 4.856 -10.767 1.00 49.62 101 SER A N 1
ATOM 765 C CA . SER A 1 101 ? 20.211 3.568 -10.182 1.00 49.62 101 SER A CA 1
ATOM 766 C C . SER A 1 101 ? 20.550 3.607 -8.684 1.00 49.62 101 SER A C 1
ATOM 768 O O . SER A 1 101 ? 20.819 2.567 -8.097 1.00 49.62 101 SER A O 1
ATOM 770 N N . ASP A 1 102 ? 20.537 4.786 -8.063 1.00 50.62 102 ASP A N 1
ATOM 771 C CA . ASP A 1 102 ? 20.923 4.991 -6.662 1.00 50.62 102 ASP A CA 1
ATOM 772 C C . ASP A 1 102 ? 19.750 4.823 -5.676 1.00 50.62 102 ASP A C 1
ATOM 774 O O . ASP A 1 102 ? 19.883 5.093 -4.480 1.00 50.62 102 ASP A O 1
ATOM 778 N N . PHE A 1 103 ? 18.574 4.406 -6.157 1.00 59.62 103 PHE A N 1
ATOM 779 C CA . PHE A 1 103 ? 17.376 4.277 -5.330 1.00 59.62 103 PHE A CA 1
ATOM 780 C C . PHE A 1 103 ? 17.079 2.829 -4.967 1.00 59.62 103 PHE A C 1
ATOM 782 O O . PHE A 1 103 ? 16.645 2.039 -5.801 1.00 59.62 103 PHE A O 1
ATOM 789 N N . ASN A 1 104 ? 17.210 2.531 -3.676 1.00 69.00 104 ASN A N 1
ATOM 790 C CA . ASN A 1 104 ? 17.007 1.187 -3.149 1.00 69.00 104 ASN A CA 1
ATOM 791 C C . ASN A 1 104 ? 15.717 1.051 -2.338 1.00 69.00 104 ASN A C 1
ATOM 793 O O . ASN A 1 104 ? 15.576 0.040 -1.673 1.00 69.00 104 ASN A O 1
ATOM 797 N N . TYR A 1 105 ? 14.795 2.026 -2.305 1.00 75.88 105 TYR A N 1
ATOM 798 C CA . TYR A 1 105 ? 13.532 1.856 -1.568 1.00 75.88 105 TYR A CA 1
ATOM 799 C C . TYR A 1 105 ? 12.359 2.715 -2.072 1.00 75.88 105 TYR A C 1
ATOM 801 O O . TYR A 1 105 ? 12.545 3.751 -2.722 1.00 75.88 105 TYR A O 1
ATOM 809 N N . ALA A 1 106 ? 11.143 2.294 -1.720 1.00 79.56 106 ALA A N 1
ATOM 810 C CA . ALA A 1 106 ? 9.924 3.096 -1.787 1.00 79.56 106 ALA A CA 1
ATOM 811 C C . ALA A 1 106 ? 9.125 2.988 -0.482 1.00 79.56 106 ALA A C 1
ATOM 813 O O . ALA A 1 106 ? 9.196 1.984 0.228 1.00 79.56 106 ALA A O 1
ATOM 814 N N . ILE A 1 107 ? 8.367 4.038 -0.192 1.00 86.25 107 ILE A N 1
ATOM 815 C CA . ILE A 1 107 ? 7.456 4.172 0.936 1.00 86.25 107 ILE A CA 1
ATOM 816 C C . ILE A 1 107 ? 6.035 4.186 0.382 1.00 86.25 107 ILE A C 1
ATOM 818 O O . ILE A 1 107 ? 5.723 4.965 -0.515 1.00 86.25 107 ILE A O 1
ATOM 822 N N . LEU A 1 108 ? 5.162 3.360 0.937 1.00 88.81 108 LEU A N 1
ATOM 823 C CA . LEU A 1 108 ? 3.733 3.406 0.669 1.00 88.81 108 LEU A CA 1
ATOM 824 C C . LEU A 1 108 ? 3.025 4.075 1.844 1.00 88.81 108 LEU A C 1
ATOM 826 O O . LEU A 1 108 ? 3.235 3.692 2.992 1.00 88.81 108 LEU A O 1
ATOM 830 N N . ASN A 1 109 ? 2.154 5.034 1.553 1.00 90.50 109 ASN A N 1
ATOM 831 C CA . ASN A 1 109 ? 1.226 5.626 2.507 1.00 90.50 109 ASN A CA 1
ATOM 832 C C . ASN A 1 109 ? -0.212 5.366 2.050 1.00 90.50 109 ASN A C 1
ATOM 834 O O . ASN A 1 109 ? -0.494 5.343 0.854 1.00 90.50 109 ASN A O 1
ATOM 838 N N . GLY A 1 110 ? -1.132 5.211 2.997 1.00 91.25 110 GLY A N 1
ATOM 839 C CA . GLY A 1 110 ? -2.553 5.069 2.701 1.00 91.25 110 GLY A CA 1
ATOM 840 C C . GLY A 1 110 ? -3.420 5.069 3.946 1.00 91.25 110 GLY A C 1
ATOM 841 O O . GLY A 1 110 ? -2.960 5.388 5.045 1.00 91.25 110 GLY A O 1
ATOM 842 N N . ARG A 1 111 ? -4.684 4.686 3.774 1.00 93.69 111 ARG A N 1
ATOM 843 C CA . ARG A 1 111 ? -5.661 4.549 4.852 1.00 93.69 111 ARG A CA 1
ATOM 844 C C . ARG A 1 111 ? -6.507 3.291 4.695 1.00 93.69 111 ARG A C 1
ATOM 846 O O . ARG A 1 111 ? -6.810 2.867 3.581 1.00 93.69 111 ARG A O 1
ATOM 853 N N . LEU A 1 112 ? -6.922 2.737 5.827 1.00 93.94 112 LEU A N 1
ATOM 854 C CA . LEU A 1 112 ? -8.034 1.797 5.894 1.00 93.94 112 LEU A CA 1
ATOM 855 C C . LEU A 1 112 ? -9.375 2.549 5.838 1.00 93.94 112 LEU A C 1
ATOM 857 O O . LEU A 1 112 ? -9.437 3.769 6.014 1.00 93.94 112 LEU A O 1
ATOM 861 N N . SER A 1 113 ? -10.452 1.806 5.618 1.00 92.19 113 SER A N 1
ATOM 862 C CA . SER A 1 113 ? -11.845 2.260 5.586 1.00 92.19 113 SER A CA 1
ATOM 863 C C . SER A 1 113 ? -12.279 2.943 6.888 1.00 92.19 113 SER A C 1
ATOM 865 O O . SER A 1 113 ? -13.069 3.883 6.851 1.00 92.19 113 SER A O 1
ATOM 867 N N . ASP A 1 114 ? -11.714 2.526 8.025 1.00 91.00 114 ASP A N 1
ATOM 868 C CA . ASP A 1 114 ? -11.934 3.120 9.350 1.00 91.00 114 ASP A CA 1
ATOM 869 C C . ASP A 1 114 ? -11.109 4.400 9.606 1.00 91.00 114 ASP A C 1
ATOM 871 O O . ASP A 1 114 ? -11.216 5.013 10.667 1.00 91.00 114 ASP A O 1
ATOM 875 N N . GLY A 1 115 ? -10.291 4.821 8.635 1.00 89.88 115 GLY A N 1
ATOM 876 C CA . GLY A 1 115 ? -9.437 6.004 8.713 1.00 89.88 115 GLY A CA 1
ATOM 877 C C . GLY A 1 115 ? -8.033 5.756 9.272 1.00 89.88 115 GLY A C 1
ATOM 878 O O . GLY A 1 115 ? -7.203 6.671 9.189 1.00 89.88 115 GLY A O 1
ATOM 879 N N . THR A 1 116 ? -7.737 4.549 9.774 1.00 91.56 116 THR A N 1
ATOM 880 C CA . THR A 1 116 ? -6.403 4.145 10.248 1.00 91.56 116 THR A CA 1
ATOM 881 C C . THR A 1 116 ? -5.370 4.344 9.148 1.00 91.56 116 THR A C 1
ATOM 883 O O . THR A 1 116 ? -5.551 3.881 8.023 1.00 91.56 116 THR A O 1
ATOM 886 N N . ILE A 1 117 ? -4.262 5.008 9.465 1.00 92.00 117 ILE A N 1
ATOM 887 C CA . ILE A 1 117 ? -3.161 5.217 8.524 1.00 92.00 117 ILE A CA 1
ATOM 888 C C . ILE A 1 117 ? -2.400 3.904 8.337 1.00 92.00 117 ILE A C 1
ATOM 890 O O . ILE A 1 117 ? -2.076 3.232 9.314 1.00 92.00 117 ILE A O 1
ATOM 894 N N . ILE A 1 118 ? -2.055 3.565 7.096 1.00 92.19 118 ILE A N 1
ATOM 895 C CA . ILE A 1 118 ? -1.127 2.472 6.785 1.00 92.19 118 ILE A CA 1
ATOM 896 C C . ILE A 1 118 ? 0.158 3.017 6.170 1.00 92.19 118 ILE A C 1
ATOM 898 O O . ILE A 1 118 ? 0.126 3.968 5.383 1.00 92.19 118 ILE A O 1
ATOM 902 N N . LYS A 1 119 ? 1.288 2.421 6.555 1.00 90.81 119 LYS A N 1
ATOM 903 C CA . LYS A 1 119 ? 2.624 2.777 6.065 1.00 90.81 119 LYS A CA 1
ATOM 904 C C . LYS A 1 119 ? 3.441 1.525 5.770 1.00 90.81 119 LYS A C 1
ATOM 906 O O . LYS A 1 119 ? 3.530 0.649 6.622 1.00 90.81 119 LYS A O 1
ATOM 911 N N . GLY A 1 120 ? 4.061 1.454 4.601 1.00 88.75 120 GLY A N 1
ATOM 912 C CA . GLY A 1 120 ? 4.950 0.359 4.209 1.00 88.75 120 GLY A CA 1
ATOM 913 C C . GLY A 1 120 ? 6.270 0.887 3.666 1.00 88.75 120 GLY A C 1
ATOM 914 O O . GLY A 1 120 ? 6.329 2.003 3.152 1.00 88.75 120 GLY A O 1
ATOM 915 N N . ILE A 1 121 ? 7.330 0.091 3.778 1.00 86.94 121 ILE A N 1
ATOM 916 C CA . ILE A 1 121 ? 8.617 0.355 3.132 1.00 86.94 121 ILE A CA 1
ATOM 917 C C . ILE A 1 121 ? 9.097 -0.924 2.454 1.00 86.94 121 ILE A C 1
ATOM 919 O O . ILE A 1 121 ? 9.104 -1.985 3.069 1.00 86.94 121 ILE A O 1
ATOM 923 N N . SER A 1 122 ? 9.503 -0.822 1.192 1.00 82.31 122 SER A N 1
ATOM 924 C CA . SER A 1 122 ? 10.105 -1.929 0.445 1.00 82.31 122 SER A CA 1
ATOM 925 C C . SER A 1 122 ? 11.426 -1.480 -0.138 1.00 82.31 122 SER A C 1
ATOM 927 O O . SER A 1 122 ? 11.527 -0.365 -0.653 1.00 82.31 122 SER A O 1
ATOM 929 N N . ILE A 1 123 ? 12.418 -2.368 -0.106 1.00 75.50 123 ILE A N 1
ATOM 930 C CA . ILE A 1 123 ? 13.672 -2.177 -0.829 1.00 75.50 123 ILE A CA 1
ATOM 931 C C . ILE A 1 123 ? 13.447 -2.536 -2.309 1.00 75.50 123 ILE A C 1
ATOM 933 O O . ILE A 1 123 ? 12.733 -3.489 -2.609 1.00 75.50 123 ILE A O 1
ATOM 937 N N . LEU A 1 124 ? 14.016 -1.754 -3.227 1.00 66.75 124 LEU A N 1
ATOM 938 C CA . LEU A 1 124 ? 14.083 -2.057 -4.660 1.00 66.75 124 LEU A CA 1
ATOM 939 C C . LEU A 1 124 ? 15.331 -2.912 -4.902 1.00 66.75 124 LEU A C 1
ATOM 941 O O . LEU A 1 124 ? 16.434 -2.375 -4.949 1.00 66.75 124 LEU A O 1
ATOM 945 N N . ASP A 1 125 ? 15.174 -4.230 -5.024 1.00 53.22 125 ASP A N 1
ATOM 946 C CA . ASP A 1 125 ? 16.270 -5.116 -5.430 1.00 53.22 125 ASP A CA 1
ATOM 947 C C . ASP A 1 125 ? 16.277 -5.241 -6.963 1.00 53.22 125 ASP A C 1
ATOM 949 O O . ASP A 1 125 ? 15.510 -6.011 -7.548 1.00 53.22 125 ASP A O 1
ATOM 953 N N . TYR A 1 126 ? 17.102 -4.432 -7.639 1.00 47.25 126 TYR A N 1
ATOM 954 C CA . TYR A 1 126 ? 17.361 -4.601 -9.070 1.00 47.25 126 TYR A CA 1
ATOM 955 C C . TYR A 1 126 ? 18.283 -5.806 -9.260 1.00 47.25 126 TYR A C 1
ATOM 957 O O . TYR A 1 126 ? 19.505 -5.689 -9.180 1.00 47.25 126 TYR A O 1
ATOM 965 N N . LYS A 1 127 ? 17.707 -6.976 -9.542 1.00 36.16 127 LYS A N 1
ATOM 966 C CA . LYS A 1 127 ? 18.493 -8.098 -10.064 1.00 36.16 127 LYS A CA 1
ATOM 967 C C . LYS A 1 127 ? 18.786 -7.837 -11.543 1.00 36.16 127 LYS A C 1
ATOM 969 O O . LYS A 1 127 ? 17.900 -8.017 -12.378 1.00 36.16 127 LYS A O 1
ATOM 974 N N . PHE A 1 128 ? 19.992 -7.340 -11.819 1.00 35.03 128 PHE A N 1
ATOM 975 C CA . PHE A 1 128 ? 20.575 -7.252 -13.162 1.00 35.03 128 PHE A CA 1
ATOM 976 C C . PHE A 1 128 ? 20.976 -8.633 -13.687 1.00 35.03 128 PHE A C 1
ATOM 978 O O . PHE A 1 128 ? 21.421 -9.468 -12.864 1.00 35.03 128 PHE A O 1
#

pLDDT: mean 72.85, std 18.16, range [33.66, 94.69]

Sequence (128 aa):
LEGIEFPILPGETARFIEMNIIPSGLNVVLNPITGMSVSVAIFGSAHLDVNQINIDSLLLESPALKRTAKSSQPVTICHINDDPYPDLRVEFEANKSPLNSDFNYAILNGRLSDGTIIKGISILDYKF

Secondary structure (DSSP, 8-state):
---------TT--EEEE-EEEE-SSTT----TTS-EEEEEEE--BTTB-GGGEEEEEEEEE-TT-SSPEEEEEEEEEE-SSS-SSPEEEEEEEEPSSPPPTT--EEEEEEEETTS-EEEEEEE-----